Protein AF-A0A935WMZ1-F1 (afdb_monomer_lite)

Sequence (183 aa):
MLAVMFGGLRQGGDPFVIGELIAGGSGAGLNSDGVDVIETDVSNCMNLPAEAMEMEAPIRVHRIALRPDSGGAGKQRGGLGIVKEYEVLEGEVRFTHRGERHMCAAAGSNGGEPGAMAISEIFRTNGHKEEIPSKMMAVLQKGDRVVVTTAGGGGNGQPERRDQALAEADLKNEKISRPFART

Structure (mmCIF, N/CA/C/O backbone):
data_AF-A0A935WMZ1-F1
#
_entry.id   AF-A0A935WMZ1-F1
#
loop_
_atom_site.group_PDB
_atom_site.id
_atom_site.type_symbol
_atom_site.label_atom_id
_atom_site.label_alt_id
_atom_site.label_comp_id
_atom_site.label_asym_id
_atom_site.label_entity_id
_atom_site.label_seq_id
_atom_site.pdbx_PDB_ins_code
_atom_site.Cartn_x
_atom_site.Cartn_y
_atom_site.Cartn_z
_atom_site.occupancy
_atom_site.B_iso_or_equiv
_atom_site.auth_seq_id
_atom_site.auth_comp_id
_atom_site.auth_asym_id
_atom_site.auth_atom_id
_atom_site.pdbx_PDB_model_num
ATOM 1 N N . MET A 1 1 ? 8.081 4.146 4.426 1.00 72.81 1 MET A N 1
ATOM 2 C CA . MET A 1 1 ? 7.725 3.371 5.623 1.00 72.81 1 MET A CA 1
ATOM 3 C C . MET A 1 1 ? 6.326 3.777 6.012 1.00 72.81 1 MET A C 1
ATOM 5 O O . MET A 1 1 ? 6.012 4.962 5.890 1.00 72.81 1 MET A O 1
ATOM 9 N N . LEU A 1 2 ? 5.499 2.845 6.464 1.00 88.50 2 LEU A N 1
ATOM 10 C CA . LEU A 1 2 ? 4.222 3.179 7.069 1.00 88.50 2 LEU A CA 1
ATOM 11 C C . LEU A 1 2 ? 4.025 2.381 8.352 1.00 88.50 2 LEU A C 1
ATOM 13 O O . LEU A 1 2 ? 4.133 1.164 8.342 1.00 88.50 2 LEU A O 1
ATOM 17 N N . ALA A 1 3 ? 3.736 3.077 9.443 1.00 93.88 3 ALA A N 1
ATOM 18 C CA . ALA A 1 3 ? 3.336 2.482 10.703 1.00 93.88 3 ALA A CA 1
ATOM 19 C C . ALA A 1 3 ? 1.904 2.900 11.031 1.00 93.88 3 ALA A C 1
ATOM 21 O O . ALA A 1 3 ? 1.560 4.086 10.951 1.00 93.88 3 ALA A O 1
ATOM 22 N N . VAL A 1 4 ? 1.094 1.931 11.436 1.00 96.06 4 VAL A N 1
ATOM 23 C CA . VAL A 1 4 ? -0.232 2.172 12.002 1.00 96.06 4 VAL A CA 1
ATOM 24 C C . VAL A 1 4 ? -0.302 1.596 13.403 1.00 96.06 4 VAL A C 1
ATOM 26 O O . VAL A 1 4 ? 0.295 0.558 13.680 1.00 96.06 4 VAL A O 1
ATOM 29 N N . MET A 1 5 ? -1.012 2.274 14.296 1.00 97.50 5 MET A N 1
ATOM 30 C CA . MET A 1 5 ? -1.275 1.783 15.645 1.00 97.50 5 MET A CA 1
ATOM 31 C C . MET A 1 5 ? -2.742 1.981 15.991 1.00 97.50 5 MET A C 1
ATOM 33 O O . MET A 1 5 ? -3.309 3.041 15.717 1.00 97.50 5 MET A O 1
ATOM 37 N N . PHE A 1 6 ? -3.318 0.975 16.630 1.00 98.00 6 PHE A N 1
ATOM 38 C CA . PHE A 1 6 ? -4.663 0.973 17.180 1.00 98.00 6 PHE A CA 1
ATOM 39 C C . PHE A 1 6 ? -4.552 0.770 18.686 1.00 98.00 6 PHE A C 1
ATOM 41 O O . PHE A 1 6 ? -3.830 -0.118 19.138 1.00 98.00 6 PHE A O 1
ATOM 48 N N . GLY A 1 7 ? -5.261 1.574 19.467 1.00 97.88 7 GLY A N 1
ATOM 49 C CA . GLY A 1 7 ? -5.302 1.409 20.913 1.00 97.88 7 GLY A CA 1
ATOM 50 C C . GLY A 1 7 ? -6.622 1.866 21.503 1.00 97.88 7 GLY A C 1
ATOM 51 O O . GLY A 1 7 ? -7.251 2.798 21.003 1.00 97.88 7 GLY A O 1
ATOM 52 N N . GLY A 1 8 ? -7.045 1.216 22.576 1.00 97.25 8 GLY A N 1
ATOM 53 C CA . GLY A 1 8 ? -8.324 1.504 23.208 1.00 97.25 8 GLY A CA 1
ATOM 54 C C . GLY A 1 8 ? -8.650 0.519 24.316 1.00 97.25 8 GLY A C 1
ATOM 55 O O . GLY A 1 8 ? -7.769 -0.168 24.834 1.00 97.25 8 GLY A O 1
ATOM 56 N N . LEU A 1 9 ? -9.931 0.470 24.667 1.00 96.44 9 LEU A N 1
ATOM 57 C CA . LEU A 1 9 ? -10.488 -0.495 25.607 1.00 96.44 9 LEU A CA 1
ATOM 58 C C . LEU A 1 9 ? -11.466 -1.401 24.859 1.00 96.44 9 LEU A C 1
ATOM 60 O O . LEU A 1 9 ? -12.257 -0.924 24.043 1.00 96.44 9 LEU A O 1
ATOM 64 N N . ARG A 1 10 ? -11.431 -2.697 25.162 1.00 93.31 10 ARG A N 1
ATOM 65 C CA . ARG A 1 10 ? -12.471 -3.651 24.758 1.00 93.31 10 ARG A CA 1
ATOM 66 C C . ARG A 1 10 ? -13.770 -3.360 25.514 1.00 93.31 10 ARG A C 1
ATOM 68 O O . ARG A 1 10 ? -13.748 -2.680 26.541 1.00 93.31 10 ARG A O 1
ATOM 75 N N . GLN A 1 11 ? -14.900 -3.922 25.078 1.00 86.94 11 GLN A N 1
ATOM 76 C CA . GLN A 1 11 ? -16.190 -3.733 25.779 1.00 86.94 11 GLN A CA 1
ATOM 77 C C . GLN A 1 11 ? -16.157 -4.139 27.267 1.00 86.94 11 GLN A C 1
ATOM 79 O O . GLN A 1 11 ? -16.885 -3.564 28.071 1.00 86.94 11 GLN A O 1
ATOM 84 N N . GLY A 1 12 ? -15.296 -5.091 27.646 1.00 87.31 12 GLY A N 1
ATOM 85 C CA . GLY A 1 12 ? -15.082 -5.511 29.038 1.00 87.31 12 GLY A CA 1
ATOM 86 C C . GLY A 1 12 ? -14.187 -4.583 29.874 1.00 87.31 12 GLY A C 1
ATOM 87 O O . GLY A 1 12 ? -14.029 -4.820 31.066 1.00 87.31 12 GLY A O 1
ATOM 88 N N . GLY A 1 13 ? -13.608 -3.538 29.274 1.00 91.38 13 GLY A N 1
ATOM 89 C CA . GLY A 1 13 ? -12.681 -2.608 29.928 1.00 91.38 13 GLY A CA 1
ATOM 90 C C . GLY A 1 13 ? -11.200 -2.985 29.811 1.00 91.38 13 GLY A C 1
ATOM 91 O O . GLY A 1 13 ? -10.352 -2.188 30.209 1.00 91.38 13 GLY A O 1
ATOM 92 N N . ASP A 1 14 ? -10.872 -4.146 29.237 1.00 94.75 14 ASP A N 1
ATOM 93 C CA . ASP A 1 14 ? -9.484 -4.566 29.033 1.00 94.75 14 ASP A CA 1
ATOM 94 C C . ASP A 1 14 ? -8.784 -3.679 27.990 1.00 94.75 14 ASP A C 1
ATOM 96 O O . ASP A 1 14 ? -9.320 -3.483 26.891 1.00 94.75 14 ASP A O 1
ATOM 100 N N . PRO A 1 15 ? -7.590 -3.139 28.289 1.00 96.75 15 PRO A N 1
ATOM 101 C CA . PRO A 1 15 ? -6.852 -2.328 27.338 1.00 96.75 15 PRO A CA 1
ATOM 102 C C . PRO A 1 15 ? -6.239 -3.187 26.233 1.00 96.75 15 PRO A C 1
ATOM 104 O O . PRO A 1 15 ? -5.798 -4.311 26.466 1.00 96.75 15 PRO A O 1
ATOM 107 N N . PHE A 1 16 ? -6.135 -2.621 25.035 1.00 96.75 16 PHE A N 1
ATOM 108 C CA . PHE A 1 16 ? -5.360 -3.203 23.945 1.00 96.75 16 PHE A CA 1
ATOM 109 C C . PHE A 1 16 ? -4.532 -2.126 23.243 1.00 96.75 16 PHE A C 1
ATOM 111 O O . PHE A 1 16 ? -4.934 -0.961 23.158 1.00 96.75 16 PHE A O 1
ATOM 118 N N . VAL A 1 17 ? -3.382 -2.536 22.713 1.00 96.81 17 VAL A N 1
ATOM 119 C CA . VAL A 1 17 ? -2.574 -1.755 21.776 1.00 96.81 17 VAL A CA 1
ATOM 120 C C . VAL A 1 17 ? -1.982 -2.724 20.768 1.00 96.81 17 VAL A C 1
ATOM 122 O O . VAL A 1 17 ? -1.337 -3.695 21.153 1.00 96.81 17 VAL A O 1
ATOM 125 N N . ILE A 1 18 ? -2.167 -2.442 19.484 1.00 96.06 18 ILE A N 1
ATOM 126 C CA . ILE A 1 18 ? -1.537 -3.200 18.410 1.00 96.06 18 ILE A CA 1
ATOM 127 C C . ILE A 1 18 ? -0.986 -2.256 17.353 1.00 96.06 18 ILE A C 1
ATOM 129 O O . ILE A 1 18 ? -1.622 -1.270 16.979 1.00 96.06 18 ILE A O 1
ATOM 133 N N . GLY A 1 19 ? 0.225 -2.551 16.893 1.00 93.75 19 GLY A N 1
ATOM 134 C CA . GLY A 1 19 ? 0.910 -1.787 15.865 1.00 93.75 19 GLY A CA 1
ATOM 135 C C . GLY A 1 19 ? 1.346 -2.687 14.724 1.00 93.75 19 GLY A C 1
ATOM 136 O O . GLY A 1 19 ? 1.714 -3.839 14.938 1.00 93.75 19 GLY A O 1
ATOM 137 N N . GLU A 1 20 ? 1.327 -2.142 13.517 1.00 93.12 20 GLU A N 1
ATOM 138 C CA . GLU A 1 20 ? 1.843 -2.810 12.332 1.00 93.12 20 GLU A CA 1
ATOM 139 C C . GLU A 1 20 ? 2.781 -1.880 11.566 1.00 93.12 20 GLU A C 1
ATOM 141 O O . GLU A 1 20 ? 2.500 -0.692 11.384 1.00 93.12 20 GLU A O 1
ATOM 146 N N . LEU A 1 21 ? 3.883 -2.458 11.087 1.00 93.19 21 LEU A N 1
ATOM 147 C CA . LEU A 1 21 ? 4.730 -1.870 10.062 1.00 93.19 21 LEU A CA 1
ATOM 148 C C . LEU A 1 21 ? 4.310 -2.434 8.706 1.00 93.19 21 LEU A C 1
ATOM 150 O O . LEU A 1 21 ? 4.364 -3.641 8.481 1.00 93.19 21 LEU A O 1
ATOM 154 N N . ILE A 1 22 ? 3.869 -1.556 7.813 1.00 93.69 22 ILE A N 1
ATOM 155 C CA . ILE A 1 22 ? 3.325 -1.917 6.510 1.00 93.69 22 ILE A CA 1
ATOM 156 C C . ILE A 1 22 ? 4.377 -1.620 5.441 1.00 93.69 22 ILE A C 1
ATOM 158 O O . ILE A 1 22 ? 4.805 -0.475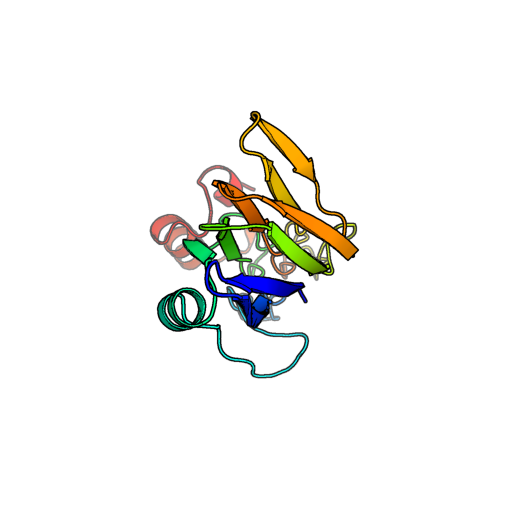 5.254 1.00 93.69 22 ILE A O 1
ATOM 162 N N . ALA A 1 23 ? 4.781 -2.679 4.742 1.00 93.00 23 ALA A N 1
ATOM 163 C CA . ALA A 1 23 ? 5.776 -2.644 3.681 1.00 93.00 23 ALA A CA 1
ATOM 164 C C . ALA A 1 23 ? 5.281 -1.923 2.411 1.00 93.00 23 ALA A C 1
ATOM 166 O O . ALA A 1 23 ? 4.080 -1.752 2.169 1.00 93.00 23 ALA A O 1
ATOM 167 N N . GLY A 1 24 ? 6.232 -1.502 1.581 1.00 93.25 24 GLY A N 1
ATOM 168 C CA . GLY A 1 24 ? 5.992 -0.904 0.268 1.00 93.25 24 GLY A CA 1
ATOM 169 C C . GLY A 1 24 ? 6.784 -1.621 -0.818 1.00 93.25 24 GLY A C 1
ATOM 170 O O . GLY A 1 24 ? 7.368 -2.674 -0.581 1.00 93.25 24 GLY A O 1
ATOM 171 N N . GLY A 1 25 ? 6.809 -1.051 -2.015 1.00 95.25 25 GLY A N 1
ATOM 172 C CA . GLY A 1 25 ? 7.649 -1.567 -3.092 1.00 95.25 25 GLY A CA 1
ATOM 173 C C . GLY A 1 25 ? 9.083 -1.049 -3.016 1.00 95.25 25 GLY A C 1
ATOM 174 O O . GLY A 1 25 ? 9.292 0.153 -2.828 1.00 95.25 25 GLY A O 1
ATOM 175 N N . SER A 1 26 ? 10.079 -1.915 -3.221 1.00 95.81 26 SER A N 1
ATOM 176 C CA . SER A 1 26 ? 11.469 -1.456 -3.352 1.00 95.81 26 SER A CA 1
ATOM 177 C C . SER A 1 26 ? 11.727 -0.825 -4.721 1.00 95.81 26 SER A C 1
ATOM 179 O O . SER A 1 26 ? 11.076 -1.160 -5.710 1.00 95.81 26 SER A O 1
ATOM 181 N N . GLY A 1 27 ? 12.731 0.047 -4.821 1.00 96.69 27 GLY A N 1
ATOM 182 C CA . GLY A 1 27 ? 13.228 0.501 -6.124 1.00 96.69 27 GLY A CA 1
ATOM 183 C C . GLY A 1 27 ? 13.774 -0.658 -6.965 1.00 96.69 27 GLY A C 1
ATOM 184 O O . GLY A 1 27 ? 14.250 -1.657 -6.416 1.00 96.69 27 GLY A O 1
ATOM 185 N N . ALA A 1 28 ? 13.698 -0.519 -8.287 1.00 97.75 28 ALA A N 1
ATOM 186 C CA . ALA A 1 28 ? 14.302 -1.463 -9.217 1.00 97.75 28 ALA A CA 1
ATOM 187 C C . ALA A 1 28 ? 15.838 -1.386 -9.195 1.00 97.75 28 ALA A C 1
ATOM 189 O O . ALA A 1 28 ? 16.425 -0.310 -9.051 1.00 97.75 28 ALA A O 1
ATOM 190 N N . GLY A 1 29 ? 16.490 -2.536 -9.362 1.00 96.00 29 GLY A N 1
ATOM 191 C CA . GLY A 1 29 ? 17.935 -2.633 -9.538 1.00 96.00 29 GLY A CA 1
ATOM 192 C C . GLY A 1 29 ? 18.355 -2.421 -10.994 1.00 96.00 29 GLY A C 1
ATOM 193 O O . GLY A 1 29 ? 17.532 -2.290 -11.895 1.00 96.00 29 GLY A O 1
ATOM 194 N N . LEU A 1 30 ? 19.665 -2.455 -11.251 1.00 95.25 30 LEU A N 1
ATOM 195 C CA . LEU A 1 30 ? 20.197 -2.367 -12.618 1.00 95.25 30 LEU A CA 1
ATOM 196 C C . LEU A 1 30 ? 19.766 -3.562 -13.494 1.00 95.25 30 LEU A C 1
ATOM 198 O O . LEU A 1 30 ? 19.554 -3.419 -14.697 1.00 95.25 30 LEU A O 1
ATOM 202 N N . ASN A 1 31 ? 19.649 -4.742 -12.877 1.00 95.12 31 ASN A N 1
ATOM 203 C CA . ASN A 1 31 ? 19.429 -6.021 -13.557 1.00 95.12 31 ASN A CA 1
ATOM 204 C C . ASN A 1 31 ? 18.237 -6.814 -12.999 1.00 95.12 31 ASN A C 1
ATOM 206 O O . ASN A 1 31 ? 18.082 -7.982 -13.343 1.00 95.12 31 ASN A O 1
ATOM 210 N N . SER A 1 32 ? 17.425 -6.215 -12.128 1.00 97.19 32 SER A N 1
ATOM 211 C CA . SER A 1 32 ? 16.270 -6.881 -11.527 1.00 97.19 32 SER A CA 1
ATOM 212 C C . SER A 1 32 ? 15.161 -5.889 -11.214 1.00 97.19 32 SER A C 1
ATOM 214 O O . SER A 1 32 ? 15.439 -4.760 -10.800 1.00 97.19 32 SER A O 1
ATOM 216 N N . ASP A 1 33 ? 13.918 -6.343 -11.346 1.00 98.31 33 ASP A N 1
ATOM 217 C CA . ASP A 1 33 ? 12.753 -5.650 -10.806 1.00 98.31 33 ASP A CA 1
ATOM 218 C C . ASP A 1 33 ? 12.929 -5.402 -9.296 1.00 98.31 33 ASP A C 1
ATOM 220 O O . ASP A 1 33 ? 13.679 -6.097 -8.597 1.00 98.31 33 ASP A O 1
ATOM 224 N N . GLY A 1 34 ? 12.240 -4.383 -8.795 1.00 97.62 34 GLY A N 1
ATOM 225 C CA . GLY A 1 34 ? 12.091 -4.166 -7.366 1.00 97.62 34 GLY A CA 1
ATOM 226 C C . GLY A 1 34 ? 11.230 -5.263 -6.746 1.00 97.62 34 GLY A C 1
ATOM 227 O O . GLY A 1 34 ? 10.351 -5.837 -7.389 1.00 97.62 34 GLY A O 1
ATOM 228 N N . VAL A 1 35 ? 11.477 -5.552 -5.475 1.00 96.62 35 VAL A N 1
ATOM 229 C CA . VAL A 1 35 ? 10.703 -6.534 -4.725 1.00 96.62 35 VAL A CA 1
ATOM 230 C C . VAL A 1 35 ? 9.368 -5.907 -4.334 1.00 96.62 35 VAL A C 1
ATOM 232 O O . VAL A 1 35 ? 9.313 -4.812 -3.765 1.00 96.62 35 VAL A O 1
ATOM 235 N N . ASP A 1 36 ? 8.286 -6.602 -4.675 1.00 96.75 36 ASP A N 1
ATOM 236 C CA . ASP A 1 36 ? 6.931 -6.225 -4.291 1.00 96.75 36 ASP A CA 1
ATOM 237 C C . ASP A 1 36 ? 6.758 -6.435 -2.777 1.00 96.75 36 ASP A C 1
ATOM 239 O O . ASP A 1 36 ? 7.105 -7.498 -2.268 1.00 96.75 36 ASP A O 1
ATOM 243 N N . VAL A 1 37 ? 6.204 -5.445 -2.072 1.00 94.75 37 VAL A N 1
ATOM 244 C CA . VAL A 1 37 ? 5.859 -5.521 -0.637 1.00 94.75 37 VAL A CA 1
ATOM 245 C C . VAL A 1 37 ? 7.010 -6.050 0.228 1.00 94.75 37 VAL A C 1
ATOM 247 O O . VAL A 1 37 ? 6.914 -7.090 0.878 1.00 94.75 37 VAL A O 1
ATOM 250 N N . ILE A 1 38 ? 8.112 -5.304 0.258 1.00 92.38 38 ILE A N 1
ATOM 251 C CA . ILE A 1 38 ? 9.258 -5.581 1.123 1.00 92.38 38 ILE A CA 1
ATOM 252 C C . ILE A 1 38 ? 9.502 -4.421 2.083 1.00 92.38 38 ILE A C 1
ATOM 254 O O . ILE A 1 38 ? 9.313 -3.244 1.766 1.00 92.38 38 ILE A O 1
ATOM 258 N N . GLU A 1 39 ? 9.912 -4.765 3.294 1.00 86.50 39 GLU A N 1
ATOM 259 C CA . GLU A 1 39 ? 10.393 -3.789 4.254 1.00 86.50 39 GLU A CA 1
ATOM 260 C C . GLU A 1 39 ? 11.789 -3.309 3.800 1.00 86.50 39 GLU A C 1
ATOM 262 O O . GLU A 1 39 ? 12.731 -4.102 3.734 1.00 86.50 39 GLU A O 1
ATOM 267 N N . THR A 1 40 ? 11.910 -2.025 3.446 1.00 76.75 40 THR A N 1
ATOM 268 C CA . THR A 1 40 ? 13.188 -1.393 3.071 1.00 76.75 40 THR A CA 1
ATOM 269 C C . THR A 1 40 ? 13.697 -0.358 4.073 1.00 76.75 40 THR A C 1
ATOM 271 O O . THR A 1 40 ? 14.828 0.103 3.924 1.00 76.75 40 THR A O 1
ATOM 274 N N . ASP A 1 41 ? 12.880 0.054 5.046 1.00 68.75 41 ASP A N 1
ATOM 275 C CA . ASP A 1 41 ? 13.104 1.267 5.840 1.00 68.75 41 ASP A CA 1
ATOM 276 C C . ASP A 1 41 ? 13.428 0.978 7.322 1.00 68.75 41 ASP A C 1
ATOM 278 O O . ASP A 1 41 ? 14.165 1.735 7.952 1.00 68.75 41 ASP A O 1
ATOM 282 N N . VAL A 1 42 ? 12.922 -0.122 7.875 1.00 66.25 42 VAL A N 1
ATOM 283 C CA . VAL A 1 42 ? 13.180 -0.696 9.206 1.00 66.25 42 VAL A CA 1
ATOM 284 C C . VAL A 1 42 ? 13.469 -2.181 9.026 1.00 66.25 42 VAL A C 1
ATOM 286 O O . VAL A 1 42 ? 12.594 -3.041 9.138 1.00 66.25 42 VAL A O 1
ATOM 289 N N . SER A 1 43 ? 14.726 -2.449 8.676 1.00 68.62 43 SER A N 1
ATOM 290 C CA . SER A 1 43 ? 15.148 -3.708 8.075 1.00 68.62 43 SER A CA 1
ATOM 291 C C . SER A 1 43 ? 14.630 -4.956 8.804 1.00 68.62 43 SER A C 1
ATOM 293 O O . SER A 1 43 ? 14.844 -5.144 10.002 1.00 68.62 43 SER A O 1
ATOM 295 N N . ASN A 1 44 ? 14.040 -5.861 8.011 1.00 70.56 44 ASN A N 1
ATOM 296 C CA . ASN A 1 44 ? 13.739 -7.255 8.360 1.00 70.56 44 ASN A CA 1
ATOM 297 C C . ASN A 1 44 ? 12.554 -7.487 9.326 1.00 70.56 44 ASN A C 1
ATOM 299 O O . ASN A 1 44 ? 12.562 -8.447 10.100 1.00 70.56 44 ASN A O 1
ATOM 303 N N . CYS A 1 45 ? 11.513 -6.651 9.276 1.00 81.94 45 CYS A N 1
ATOM 304 C CA . CYS A 1 45 ? 10.244 -6.954 9.947 1.00 81.94 45 CYS A CA 1
ATOM 305 C C . CYS A 1 45 ? 9.354 -7.871 9.092 1.00 81.94 45 CYS A C 1
ATOM 307 O O . CYS A 1 45 ? 9.105 -7.598 7.919 1.00 81.94 45 CYS A O 1
ATOM 309 N N . MET A 1 46 ? 8.844 -8.945 9.701 1.00 85.12 46 MET A N 1
ATOM 310 C CA . MET A 1 46 ? 7.790 -9.767 9.099 1.00 85.12 46 MET A CA 1
ATOM 311 C C . MET A 1 46 ? 6.455 -9.017 9.115 1.00 85.12 46 MET A C 1
ATOM 313 O O . MET A 1 46 ? 6.230 -8.146 9.958 1.00 85.12 46 MET A O 1
ATOM 317 N N . ASN A 1 47 ? 5.552 -9.382 8.206 1.00 89.06 47 ASN A N 1
ATOM 318 C CA . ASN A 1 47 ? 4.182 -8.889 8.252 1.00 89.06 47 ASN A CA 1
ATOM 319 C C . ASN A 1 47 ? 3.489 -9.349 9.544 1.00 89.06 47 ASN A C 1
ATOM 321 O O . ASN A 1 47 ? 3.743 -10.449 10.034 1.00 89.06 47 ASN A O 1
ATOM 325 N N . LEU A 1 48 ? 2.569 -8.533 10.062 1.00 92.44 48 LEU A N 1
ATOM 326 C CA . LEU A 1 48 ? 1.660 -8.962 11.121 1.00 92.44 48 LEU A CA 1
ATOM 327 C C . LEU A 1 48 ? 0.572 -9.856 10.494 1.00 92.44 48 LEU A C 1
ATOM 329 O O . LEU A 1 48 ? -0.156 -9.373 9.616 1.00 92.44 48 LEU A O 1
ATOM 333 N N . PRO A 1 49 ? 0.450 -11.141 10.889 1.00 95.12 49 PRO A N 1
ATOM 334 C CA . PRO A 1 49 ? -0.619 -12.003 10.392 1.00 95.12 49 PRO A CA 1
ATOM 335 C C . PRO A 1 49 ? -1.991 -11.415 10.722 1.00 95.12 49 PRO A C 1
ATOM 337 O O . PRO A 1 49 ? -2.179 -10.849 11.803 1.00 95.12 49 PRO A O 1
ATOM 340 N N . ALA A 1 50 ? -2.950 -11.561 9.806 1.00 96.56 50 ALA A N 1
ATOM 341 C CA . ALA A 1 50 ? -4.307 -11.064 10.025 1.00 96.56 50 ALA A CA 1
ATOM 342 C C . ALA A 1 50 ? -4.909 -11.706 11.279 1.00 96.56 50 ALA A C 1
ATOM 344 O O . ALA A 1 50 ? -5.407 -11.006 12.150 1.00 96.56 50 ALA A O 1
ATOM 345 N N . GLU A 1 51 ? -4.744 -13.018 11.436 1.00 96.75 51 GLU A N 1
ATOM 346 C CA . GLU A 1 51 ? -5.248 -13.783 12.573 1.00 96.75 51 GLU A CA 1
ATOM 347 C C . GLU A 1 51 ? -4.690 -13.258 13.899 1.00 96.75 51 GLU A C 1
ATOM 349 O O . GLU A 1 51 ? -5.433 -13.107 14.864 1.00 96.75 51 GLU A O 1
ATOM 354 N N . ALA A 1 52 ? -3.395 -12.926 13.940 1.00 96.12 52 ALA A N 1
ATOM 355 C CA . ALA A 1 52 ? -2.773 -12.353 15.130 1.00 96.12 52 ALA A CA 1
ATOM 356 C C . ALA A 1 52 ? -3.380 -10.985 15.472 1.00 96.12 52 ALA A C 1
ATOM 358 O O . ALA A 1 52 ? -3.695 -10.724 16.630 1.00 96.12 52 ALA A O 1
ATOM 359 N N . MET A 1 53 ? -3.602 -10.130 14.469 1.00 95.69 53 MET A N 1
ATOM 360 C CA . MET A 1 53 ? -4.232 -8.830 14.687 1.00 95.69 53 MET A CA 1
ATOM 361 C C . MET A 1 53 ? -5.673 -8.952 15.195 1.00 95.69 53 MET A C 1
ATOM 363 O O . MET A 1 53 ? -6.053 -8.239 16.123 1.00 95.69 53 MET A O 1
ATOM 367 N N . GLU A 1 54 ? -6.453 -9.860 14.613 1.00 96.56 54 GLU A N 1
ATOM 368 C CA . GLU A 1 54 ? -7.864 -10.061 14.960 1.00 96.56 54 GLU A CA 1
ATOM 369 C C . GLU A 1 54 ? -8.062 -10.721 16.332 1.00 96.56 54 GLU A C 1
ATOM 371 O O . GLU A 1 54 ? -9.098 -10.526 16.968 1.00 96.56 54 GLU A O 1
ATOM 376 N N . MET A 1 55 ? -7.079 -11.486 16.817 1.00 95.12 55 MET A N 1
ATOM 377 C CA . MET A 1 55 ? -7.089 -12.010 18.187 1.00 95.12 55 MET A CA 1
ATOM 378 C C . MET A 1 55 ? -6.790 -10.906 19.212 1.00 95.12 55 MET A C 1
ATOM 380 O O . MET A 1 55 ? -7.479 -10.770 20.230 1.00 95.12 55 MET A O 1
ATOM 384 N N . GLU A 1 56 ? -5.781 -10.082 18.936 1.00 94.31 56 GLU A N 1
ATOM 385 C CA . GLU A 1 56 ? -5.222 -9.129 19.901 1.00 94.31 56 GLU A CA 1
ATOM 386 C C . GLU A 1 56 ? -5.973 -7.791 19.974 1.00 94.31 56 GLU A C 1
ATOM 388 O O . GLU A 1 56 ? -5.905 -7.102 20.997 1.00 94.31 56 GLU A O 1
ATOM 393 N N . ALA A 1 57 ? -6.755 -7.433 18.953 1.00 96.00 57 ALA A N 1
ATOM 394 C CA . ALA A 1 57 ? -7.534 -6.197 18.926 1.00 96.00 57 ALA A CA 1
ATOM 395 C C . ALA A 1 57 ? -8.924 -6.399 18.298 1.00 96.00 57 ALA A C 1
ATOM 397 O O . ALA A 1 57 ? -9.102 -7.297 17.479 1.00 96.00 57 ALA A O 1
ATOM 398 N N . PRO A 1 58 ? -9.918 -5.548 18.619 1.00 96.88 58 PRO A N 1
ATOM 399 C CA . PRO A 1 58 ? -11.233 -5.572 17.979 1.00 96.88 58 PRO A CA 1
ATOM 400 C C . PRO A 1 58 ? -11.192 -4.951 16.573 1.00 96.88 58 PRO A C 1
ATOM 402 O O . PRO A 1 58 ? -11.921 -4.010 16.258 1.00 96.88 58 PRO A O 1
ATOM 405 N N . ILE A 1 59 ? -10.303 -5.467 15.733 1.00 97.75 59 ILE A N 1
ATOM 406 C CA . ILE A 1 59 ? -10.076 -5.046 14.355 1.00 97.75 59 ILE A CA 1
ATOM 407 C C . ILE A 1 59 ? -10.305 -6.260 13.459 1.00 97.75 59 ILE A C 1
ATOM 409 O O . ILE A 1 59 ? -9.880 -7.354 13.807 1.00 97.75 59 ILE A O 1
ATOM 413 N N . ARG A 1 60 ? -10.958 -6.077 12.312 1.00 98.31 60 ARG A N 1
ATOM 414 C CA . ARG A 1 60 ? -11.087 -7.082 11.242 1.00 98.31 60 ARG A CA 1
ATOM 415 C C . ARG A 1 60 ? -10.242 -6.662 10.054 1.00 98.31 60 ARG A C 1
ATOM 417 O O . ARG A 1 60 ? -10.320 -5.505 9.641 1.00 98.31 60 ARG A O 1
ATOM 424 N N . VAL A 1 61 ? -9.479 -7.583 9.472 1.00 98.31 61 VAL A N 1
ATOM 425 C CA . VAL A 1 61 ? -8.733 -7.322 8.237 1.00 98.31 61 VAL A CA 1
ATOM 426 C C . VAL A 1 61 ? -9.553 -7.810 7.043 1.00 98.31 61 VAL A C 1
ATOM 428 O O . VAL A 1 61 ? -9.766 -9.005 6.868 1.00 98.31 61 VAL A O 1
ATOM 431 N N . HIS A 1 62 ? -10.019 -6.890 6.197 1.00 98.00 62 HIS A N 1
ATOM 432 C CA . HIS A 1 62 ? -10.828 -7.233 5.012 1.00 98.00 62 HIS A CA 1
ATOM 433 C C . HIS A 1 62 ? -9.993 -7.536 3.780 1.00 98.00 62 HIS A C 1
ATOM 435 O O . HIS A 1 62 ? -10.391 -8.322 2.921 1.00 98.00 62 HIS A O 1
ATOM 441 N N . ARG A 1 63 ? -8.846 -6.868 3.659 1.00 97.31 63 ARG A N 1
ATOM 442 C CA . ARG A 1 63 ? -8.012 -6.944 2.465 1.00 97.31 63 ARG A CA 1
ATOM 443 C C . ARG A 1 63 ? -6.544 -6.901 2.834 1.00 97.31 63 ARG A C 1
ATOM 445 O O . ARG A 1 63 ? -6.122 -6.047 3.610 1.00 97.31 63 ARG A O 1
ATOM 452 N N . ILE A 1 64 ? -5.785 -7.788 2.202 1.00 96.62 64 ILE A N 1
ATOM 453 C CA . ILE A 1 64 ? -4.333 -7.726 2.062 1.00 96.62 64 ILE A CA 1
ATOM 454 C C . ILE A 1 64 ? -4.053 -8.093 0.608 1.00 96.62 64 ILE A C 1
ATOM 456 O O . ILE A 1 64 ? -4.230 -9.242 0.216 1.00 96.62 64 ILE A O 1
ATOM 460 N N . ALA A 1 65 ? -3.698 -7.112 -0.211 1.00 96.88 65 ALA A N 1
ATOM 461 C CA . ALA A 1 65 ? -3.514 -7.323 -1.642 1.00 96.88 65 ALA A CA 1
ATOM 462 C C . ALA A 1 65 ? -2.319 -6.529 -2.156 1.00 96.88 65 ALA A C 1
ATOM 464 O O . ALA A 1 65 ? -2.041 -5.441 -1.653 1.00 96.88 65 ALA A O 1
ATOM 465 N N . LEU A 1 66 ? -1.646 -7.034 -3.192 1.00 97.38 66 LEU A N 1
ATOM 466 C CA . LEU A 1 66 ? -0.746 -6.192 -3.977 1.00 97.38 66 LEU A CA 1
ATOM 467 C C . LEU A 1 66 ? -1.525 -4.983 -4.497 1.00 97.38 66 LEU A C 1
ATOM 469 O O . LEU A 1 66 ? -2.726 -5.074 -4.748 1.00 97.38 66 LEU A O 1
ATOM 473 N N . ARG A 1 67 ? -0.840 -3.852 -4.649 1.00 97.31 67 ARG A N 1
ATOM 474 C CA . ARG A 1 67 ? -1.375 -2.658 -5.298 1.00 97.31 67 ARG A CA 1
ATOM 475 C C . ARG A 1 67 ? -0.937 -2.672 -6.765 1.00 97.31 67 ARG A C 1
ATOM 477 O O . ARG A 1 67 ? 0.212 -2.294 -7.025 1.00 97.31 67 ARG A O 1
ATOM 484 N N . PRO A 1 68 ? -1.790 -3.088 -7.718 1.00 97.88 68 PRO A N 1
ATOM 485 C CA . PRO A 1 68 ? -1.409 -3.109 -9.124 1.00 97.88 68 PRO A CA 1
ATOM 486 C C . PRO A 1 68 ? -1.022 -1.711 -9.608 1.00 97.88 68 PRO A C 1
ATOM 488 O O . PRO A 1 68 ? -1.470 -0.712 -9.036 1.00 97.88 68 PRO A O 1
ATOM 491 N N . ASP A 1 69 ? -0.170 -1.646 -10.630 1.00 97.56 69 ASP A N 1
ATOM 492 C CA . ASP A 1 69 ? 0.270 -0.399 -11.287 1.00 97.56 69 ASP A CA 1
ATOM 493 C C . ASP A 1 69 ? 1.025 0.589 -10.379 1.00 97.56 69 ASP A C 1
ATOM 495 O O . ASP A 1 69 ? 1.268 1.737 -10.746 1.00 97.56 69 ASP A O 1
ATOM 499 N N . SER A 1 70 ? 1.398 0.176 -9.165 1.00 98.00 70 SER A N 1
ATOM 500 C CA . SER A 1 70 ? 2.035 1.081 -8.206 1.00 98.00 70 SER A CA 1
ATOM 501 C C . SER A 1 70 ? 3.547 1.178 -8.334 1.00 98.00 70 SER A C 1
ATOM 503 O O . SER A 1 70 ? 4.126 2.185 -7.927 1.00 98.00 70 SER A O 1
ATOM 505 N N . GLY A 1 71 ? 4.190 0.149 -8.874 1.00 97.88 71 GLY A N 1
ATOM 506 C CA . GLY A 1 71 ? 5.613 0.163 -9.174 1.00 97.88 71 GLY A CA 1
ATOM 507 C C . GLY A 1 71 ? 5.886 0.978 -10.431 1.00 97.88 71 GLY A C 1
ATOM 508 O O . GLY A 1 71 ? 5.208 0.788 -11.434 1.00 97.88 71 GLY A O 1
ATOM 509 N N . GLY A 1 72 ? 6.879 1.861 -10.392 1.00 98.06 72 GLY A N 1
ATOM 510 C CA . GLY A 1 72 ? 7.250 2.690 -11.534 1.00 98.06 72 GLY A CA 1
ATOM 511 C C . GLY A 1 72 ? 7.683 1.840 -12.726 1.00 98.06 72 GLY A C 1
ATOM 512 O O . GLY A 1 72 ? 8.433 0.868 -12.563 1.00 98.06 72 GLY A O 1
ATOM 513 N N . ALA A 1 73 ? 7.206 2.201 -13.916 1.00 97.94 73 ALA A N 1
ATOM 514 C CA . ALA A 1 73 ? 7.560 1.524 -15.153 1.00 97.94 73 ALA A CA 1
ATOM 515 C C . ALA A 1 73 ? 9.055 1.684 -15.469 1.00 97.94 73 ALA A C 1
ATOM 517 O O . ALA A 1 73 ? 9.703 2.666 -15.106 1.00 97.94 73 ALA A O 1
ATOM 518 N N . GLY A 1 74 ? 9.624 0.703 -16.155 1.00 97.25 74 GLY A N 1
ATOM 519 C CA . GLY A 1 74 ? 11.009 0.742 -16.601 1.00 97.25 74 GLY A CA 1
ATOM 520 C C . GLY A 1 74 ? 11.430 -0.581 -17.217 1.00 97.25 74 GLY A C 1
ATOM 521 O O . GLY A 1 74 ? 10.684 -1.563 -17.159 1.00 97.25 74 GLY A O 1
ATOM 522 N N . LYS A 1 75 ? 12.653 -0.632 -17.760 1.00 97.56 75 LYS A N 1
ATOM 523 C CA . LYS A 1 75 ? 13.276 -1.902 -18.176 1.00 97.56 75 LYS A CA 1
ATOM 524 C C . LYS A 1 75 ? 13.174 -2.922 -17.040 1.00 97.56 75 LYS A C 1
ATOM 526 O O . LYS A 1 75 ? 12.817 -4.074 -17.272 1.00 97.56 75 LYS A O 1
ATOM 531 N N . GLN A 1 76 ? 13.476 -2.457 -15.830 1.00 98.38 76 GLN A N 1
ATOM 532 C CA . GLN A 1 76 ? 13.164 -3.122 -14.576 1.00 98.38 76 GLN A CA 1
ATOM 533 C C . GLN A 1 76 ? 12.086 -2.303 -13.853 1.00 98.38 76 GLN A C 1
ATOM 535 O O . GLN A 1 76 ? 12.251 -1.098 -13.638 1.00 98.38 76 GLN A O 1
ATOM 540 N N . ARG A 1 77 ? 10.978 -2.944 -13.493 1.00 98.25 77 ARG A N 1
ATOM 541 C CA . ARG A 1 77 ? 9.827 -2.337 -12.818 1.00 98.25 77 ARG A CA 1
ATOM 542 C C . ARG A 1 77 ? 10.153 -2.132 -11.342 1.00 98.25 77 ARG A C 1
ATOM 544 O O . ARG A 1 77 ? 10.741 -3.008 -10.710 1.00 98.25 77 ARG A O 1
ATOM 551 N N . GLY A 1 78 ? 9.754 -1.004 -10.764 1.00 98.25 78 GLY A N 1
ATOM 552 C CA . GLY A 1 78 ? 9.791 -0.837 -9.309 1.00 98.25 78 GLY A CA 1
ATOM 553 C C . GLY A 1 78 ? 8.839 -1.816 -8.615 1.00 98.25 78 GLY A C 1
ATOM 554 O O . GLY A 1 78 ? 7.824 -2.200 -9.186 1.00 98.25 78 GLY A O 1
ATOM 555 N N . GLY A 1 79 ? 9.129 -2.230 -7.386 1.00 98.06 79 GLY A N 1
ATOM 556 C CA . GLY A 1 79 ? 8.254 -3.125 -6.628 1.00 98.06 79 GLY A CA 1
ATOM 557 C C . GLY A 1 79 ? 6.868 -2.516 -6.403 1.00 98.06 79 GLY A C 1
ATOM 558 O O . GLY A 1 79 ? 6.725 -1.294 -6.296 1.00 98.06 79 GLY A O 1
ATOM 559 N N . LEU A 1 80 ? 5.841 -3.354 -6.320 1.00 98.31 80 LEU A N 1
ATOM 560 C CA . LEU A 1 80 ? 4.488 -2.930 -5.976 1.00 98.31 80 LEU A CA 1
ATOM 561 C C . LEU A 1 80 ? 4.3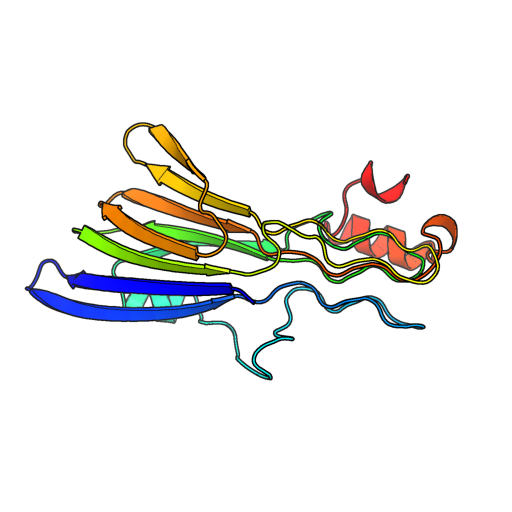60 -2.647 -4.477 1.00 98.31 80 LEU A C 1
ATOM 563 O O . LEU A 1 80 ? 4.958 -3.326 -3.641 1.00 98.31 80 LEU A O 1
ATOM 567 N N . GLY A 1 81 ? 3.528 -1.663 -4.146 1.00 96.94 81 GLY A N 1
ATOM 568 C CA . GLY A 1 81 ? 3.014 -1.472 -2.796 1.00 96.94 81 GLY A CA 1
ATOM 569 C C . GLY A 1 81 ? 1.930 -2.492 -2.436 1.00 96.94 81 GLY A C 1
ATOM 570 O O . GLY A 1 81 ? 1.598 -3.397 -3.206 1.00 96.94 81 GLY A O 1
ATOM 571 N N . ILE A 1 82 ? 1.340 -2.307 -1.260 1.00 96.94 82 ILE A N 1
ATOM 572 C CA . ILE A 1 82 ? 0.249 -3.125 -0.730 1.00 96.94 82 ILE A CA 1
ATOM 573 C C . ILE A 1 82 ? -0.987 -2.266 -0.493 1.00 96.94 82 ILE A C 1
ATOM 575 O O . ILE A 1 82 ? -0.889 -1.067 -0.218 1.00 96.94 82 ILE A O 1
ATOM 579 N N . VAL A 1 83 ? -2.151 -2.898 -0.551 1.00 97.75 83 VAL A N 1
ATOM 580 C CA . VAL A 1 83 ? -3.396 -2.355 -0.034 1.00 97.75 83 VAL A CA 1
ATOM 581 C C . VAL A 1 83 ? -3.855 -3.201 1.147 1.00 97.75 83 VAL A C 1
ATOM 583 O O . VAL A 1 83 ? -4.127 -4.394 0.981 1.00 97.75 83 VAL A O 1
ATOM 586 N N . LYS A 1 84 ? -3.950 -2.589 2.330 1.00 97.12 84 LYS A N 1
ATOM 587 C CA . LYS A 1 84 ? -4.519 -3.207 3.533 1.00 97.12 84 LYS A CA 1
ATOM 588 C C . LYS A 1 84 ? -5.757 -2.463 3.990 1.00 97.12 84 LYS A C 1
ATOM 590 O O . LYS A 1 84 ? -5.823 -1.240 3.906 1.00 97.12 84 LYS A O 1
ATOM 595 N N . GLU A 1 85 ? -6.735 -3.215 4.463 1.00 98.38 85 GLU A N 1
ATOM 596 C CA . GLU A 1 85 ? -7.987 -2.660 4.950 1.00 98.38 85 GLU A CA 1
ATOM 597 C C . GLU A 1 85 ? -8.375 -3.238 6.303 1.00 98.38 85 GLU A C 1
ATOM 599 O O . GLU A 1 85 ? -8.427 -4.458 6.465 1.00 98.38 85 GLU A O 1
ATOM 604 N N . TYR A 1 86 ? -8.692 -2.341 7.231 1.00 98.44 86 TYR A N 1
ATOM 605 C CA . TYR A 1 86 ? -9.035 -2.630 8.616 1.00 98.44 86 TYR A CA 1
ATOM 606 C C . TYR A 1 86 ? -10.434 -2.094 8.920 1.00 98.44 86 TYR A C 1
ATOM 608 O O . TYR A 1 86 ? -10.736 -0.970 8.536 1.00 98.44 86 TYR A O 1
ATOM 616 N N . GLU A 1 87 ? -11.266 -2.843 9.637 1.00 98.69 87 GLU A N 1
ATOM 617 C CA . GLU A 1 87 ? -12.544 -2.380 10.197 1.00 98.69 87 GLU A CA 1
ATOM 618 C C . GLU A 1 87 ? -12.497 -2.441 11.723 1.00 98.69 87 GLU A C 1
ATOM 620 O O . GLU A 1 87 ? -12.040 -3.434 12.288 1.00 98.69 87 GLU A O 1
ATOM 625 N N . VAL A 1 88 ? -13.010 -1.411 12.396 1.00 98.44 88 VAL A N 1
ATOM 626 C CA . VAL A 1 88 ? -13.203 -1.430 13.852 1.00 98.44 88 VAL A CA 1
ATOM 627 C C . VAL A 1 88 ? -14.475 -2.193 14.211 1.00 98.44 88 VAL A C 1
ATOM 629 O O . VAL A 1 88 ? -15.567 -1.819 13.795 1.00 98.44 88 VAL A O 1
ATOM 632 N N . LEU A 1 89 ? -14.367 -3.232 15.035 1.00 98.00 89 LEU A N 1
ATOM 633 C CA . LEU A 1 89 ? -15.499 -4.099 15.377 1.00 98.00 89 LEU A CA 1
ATOM 634 C C . LEU A 1 89 ? -16.264 -3.657 16.626 1.00 98.00 89 LEU A C 1
ATOM 636 O O . LEU A 1 89 ? -17.456 -3.959 16.762 1.00 98.00 89 LEU A O 1
ATOM 640 N N . GLU A 1 90 ? -15.611 -2.943 17.541 1.00 96.00 90 GLU A N 1
ATOM 641 C CA . GLU A 1 90 ? -16.255 -2.474 18.761 1.00 96.00 90 GLU A CA 1
ATOM 642 C C . GLU A 1 90 ? -15.646 -1.194 19.322 1.00 96.00 90 GLU A C 1
ATOM 644 O O . GLU A 1 90 ? -14.468 -0.907 19.127 1.00 96.00 90 GLU A O 1
ATOM 649 N N . GLY A 1 91 ? -16.481 -0.474 20.073 1.00 93.69 91 GLY A N 1
ATOM 650 C CA . GLY A 1 91 ? -16.065 0.666 20.873 1.00 93.69 91 GLY A CA 1
ATOM 651 C C . GLY A 1 91 ? -15.449 1.810 20.072 1.00 93.69 91 GLY A C 1
ATOM 652 O O . GLY A 1 91 ? -15.700 1.993 18.878 1.00 93.69 91 GLY A O 1
ATOM 653 N N . GLU A 1 92 ? -14.661 2.591 20.800 1.00 96.62 92 GLU A N 1
ATOM 654 C CA . GLU A 1 92 ? -13.848 3.678 20.284 1.00 96.62 92 GLU A CA 1
ATOM 655 C C . GLU A 1 92 ? -12.385 3.223 20.223 1.00 96.62 92 GLU A C 1
ATOM 657 O O . GLU A 1 92 ? -11.845 2.705 21.205 1.00 96.62 92 GLU A O 1
ATOM 662 N N . VAL A 1 93 ? -11.727 3.453 19.086 1.00 98.25 93 VAL A N 1
ATOM 663 C CA . VAL A 1 93 ? -10.323 3.089 18.874 1.00 98.25 93 VAL A CA 1
ATOM 664 C C . VAL A 1 93 ? -9.515 4.319 18.496 1.00 98.25 93 VAL A C 1
ATOM 666 O O . VAL A 1 93 ? -9.782 4.991 17.500 1.00 98.25 93 VAL A O 1
ATOM 669 N N . ARG A 1 94 ? -8.471 4.606 19.272 1.00 98.38 94 ARG A N 1
ATOM 670 C CA . ARG A 1 94 ? -7.469 5.610 18.917 1.00 98.38 94 ARG A CA 1
ATOM 671 C C . ARG A 1 94 ? -6.572 5.034 17.837 1.00 98.38 94 ARG A C 1
ATOM 673 O O . ARG A 1 94 ? -5.913 4.017 18.040 1.00 98.38 94 ARG A O 1
ATOM 680 N N . PHE A 1 95 ? -6.534 5.716 16.707 1.00 98.44 95 PHE A N 1
ATOM 681 C CA . PHE A 1 95 ? -5.737 5.351 15.554 1.00 98.44 95 PHE A CA 1
ATOM 682 C C . PHE A 1 95 ? -4.603 6.350 15.362 1.00 98.44 95 PHE A C 1
ATOM 684 O O . PHE A 1 95 ? -4.806 7.563 15.415 1.00 98.44 95 PHE A O 1
ATOM 691 N N . THR A 1 96 ? -3.400 5.844 15.128 1.00 98.25 96 THR A N 1
ATOM 692 C CA . THR A 1 96 ? -2.237 6.650 14.756 1.00 98.25 96 THR A CA 1
ATOM 693 C C . THR A 1 96 ? -1.692 6.152 13.432 1.00 98.25 96 THR A C 1
ATOM 695 O O . THR A 1 96 ? -1.426 4.964 13.278 1.00 98.25 96 THR A O 1
ATOM 698 N N . HIS A 1 97 ? -1.468 7.077 12.507 1.00 97.56 97 HIS A N 1
ATOM 699 C CA . HIS A 1 97 ? -0.886 6.826 11.199 1.00 97.56 97 HIS A CA 1
ATOM 700 C C . HIS A 1 97 ? 0.420 7.606 11.058 1.00 97.56 97 HIS A C 1
ATOM 702 O O . HIS A 1 97 ? 0.451 8.824 11.271 1.00 97.56 97 HIS A O 1
ATOM 708 N N . ARG A 1 98 ? 1.505 6.921 10.688 1.00 95.56 98 ARG A N 1
ATOM 709 C CA . ARG A 1 98 ? 2.809 7.527 10.383 1.00 95.56 98 ARG A CA 1
ATOM 710 C C . ARG A 1 98 ? 3.381 6.914 9.113 1.00 95.56 98 ARG A C 1
ATOM 712 O O . ARG A 1 98 ? 4.048 5.887 9.158 1.00 95.56 98 ARG A O 1
ATOM 719 N N . GLY A 1 99 ? 3.108 7.553 7.987 1.00 92.12 99 GLY A N 1
ATOM 720 C CA . GLY A 1 99 ? 3.552 7.146 6.662 1.00 92.12 99 GLY A CA 1
ATOM 721 C C . GLY A 1 99 ? 4.529 8.117 6.019 1.00 92.12 99 GLY A C 1
ATOM 722 O O . GLY A 1 99 ? 4.565 9.299 6.343 1.00 92.12 99 GLY A O 1
ATOM 723 N N . GLU A 1 100 ? 5.274 7.624 5.040 1.00 90.25 100 GLU A N 1
ATOM 724 C CA . GLU A 1 100 ? 6.076 8.411 4.098 1.00 90.25 100 GLU A CA 1
ATOM 725 C C . GLU A 1 100 ? 5.515 8.291 2.675 1.00 90.25 100 GLU A C 1
ATOM 727 O O . GLU A 1 100 ? 4.565 7.545 2.444 1.00 90.25 100 GLU A O 1
ATOM 732 N N . ARG A 1 101 ? 6.079 9.034 1.713 1.00 93.06 101 ARG A N 1
ATOM 733 C CA . ARG A 1 101 ? 5.699 8.983 0.281 1.00 93.06 101 ARG A CA 1
ATOM 734 C C . ARG A 1 101 ? 4.259 9.408 -0.047 1.00 93.06 101 ARG A C 1
ATOM 736 O O . ARG A 1 101 ? 3.754 9.069 -1.109 1.00 93.06 101 ARG A O 1
ATOM 743 N N . HIS A 1 102 ? 3.614 10.167 0.840 1.00 93.56 102 HIS A N 1
ATOM 744 C CA . HIS A 1 102 ? 2.279 10.742 0.600 1.00 93.56 102 HIS A CA 1
ATOM 745 C C . HIS A 1 102 ? 2.337 12.035 -0.232 1.00 93.56 102 HIS A C 1
ATOM 747 O O . HIS A 1 102 ? 1.374 12.390 -0.892 1.00 93.56 102 HIS A O 1
ATOM 753 N N . MET A 1 103 ? 3.483 12.729 -0.211 1.00 91.94 103 MET A N 1
ATOM 754 C CA . MET A 1 103 ? 3.695 14.004 -0.919 1.00 91.94 103 MET A CA 1
ATOM 755 C C . MET A 1 103 ? 4.808 13.927 -1.972 1.00 91.94 103 MET A C 1
ATOM 757 O O . MET A 1 103 ? 5.081 14.904 -2.663 1.00 91.94 103 MET A O 1
ATOM 761 N N . CYS A 1 104 ? 5.506 12.793 -2.058 1.00 93.69 104 CYS A N 1
ATOM 762 C CA . CYS A 1 104 ? 6.593 12.588 -3.006 1.00 93.69 104 CYS A CA 1
ATOM 763 C C . CYS A 1 104 ? 6.683 11.118 -3.428 1.00 93.69 104 CYS A C 1
ATOM 765 O O . CYS A 1 104 ? 6.736 10.209 -2.596 1.00 93.69 104 CYS A O 1
ATOM 767 N N . ALA A 1 105 ? 6.733 10.888 -4.737 1.00 95.81 105 ALA A N 1
ATOM 768 C CA . ALA A 1 105 ? 6.943 9.564 -5.303 1.00 95.81 105 ALA A CA 1
ATOM 769 C C . ALA A 1 105 ? 8.381 9.066 -5.076 1.00 95.81 105 ALA A C 1
ATOM 771 O O . ALA A 1 105 ? 9.317 9.851 -4.886 1.00 95.81 105 ALA A O 1
ATOM 772 N N . ALA A 1 106 ? 8.573 7.746 -5.115 1.00 95.19 106 ALA A N 1
ATOM 773 C CA . ALA A 1 106 ? 9.902 7.182 -5.313 1.00 95.19 106 ALA A CA 1
ATOM 774 C C . ALA A 1 106 ? 10.327 7.468 -6.759 1.00 95.19 106 ALA A C 1
ATOM 776 O O . ALA A 1 106 ? 9.658 7.030 -7.692 1.00 95.19 106 ALA A O 1
ATOM 777 N N . ALA A 1 107 ? 11.400 8.236 -6.942 1.00 97.38 107 ALA A N 1
ATOM 778 C CA . ALA A 1 107 ? 11.876 8.604 -8.269 1.00 97.38 107 ALA A CA 1
ATOM 779 C C . ALA A 1 107 ? 12.361 7.370 -9.043 1.00 97.38 107 ALA A C 1
ATOM 781 O O . ALA A 1 107 ? 13.004 6.486 -8.473 1.00 97.38 107 ALA A O 1
ATOM 782 N N . GLY A 1 108 ? 12.071 7.338 -10.342 1.00 97.50 108 GLY A N 1
ATOM 783 C CA . GLY A 1 108 ? 12.701 6.398 -11.259 1.00 97.50 108 GLY A CA 1
ATOM 784 C C . GLY A 1 108 ? 14.150 6.787 -11.564 1.00 97.50 108 GLY A C 1
ATOM 785 O O . GLY A 1 108 ? 14.631 7.860 -11.191 1.00 97.50 108 GLY A O 1
ATOM 786 N N . SER A 1 109 ? 14.870 5.895 -12.235 1.00 98.00 109 SER A N 1
ATOM 787 C CA . SER A 1 109 ? 16.289 6.072 -12.564 1.00 98.00 109 SER A CA 1
ATOM 788 C C . SER A 1 109 ? 16.597 5.607 -13.986 1.00 98.00 109 SER A C 1
ATOM 790 O O . SER A 1 109 ? 15.932 4.725 -14.522 1.00 98.00 109 SER A O 1
ATOM 792 N N . ASN A 1 110 ? 17.605 6.206 -14.630 1.00 97.25 110 ASN A N 1
ATOM 793 C CA . ASN A 1 110 ? 18.033 5.862 -15.997 1.00 97.25 110 ASN A CA 1
ATOM 794 C C . ASN A 1 110 ? 16.899 5.881 -17.049 1.00 97.25 110 ASN A C 1
ATOM 796 O O . ASN A 1 110 ? 16.908 5.084 -17.984 1.00 97.25 110 ASN A O 1
ATOM 800 N N . GLY A 1 111 ? 15.917 6.774 -16.891 1.00 96.69 111 GLY A N 1
ATOM 801 C CA . GLY A 1 111 ? 14.739 6.853 -17.764 1.00 96.69 111 GLY A CA 1
ATOM 802 C C . GLY A 1 111 ? 13.558 5.976 -17.337 1.00 96.69 111 GLY A C 1
ATOM 803 O O . GLY A 1 111 ? 12.585 5.914 -18.073 1.00 96.69 111 GLY A O 1
ATOM 804 N N . GLY A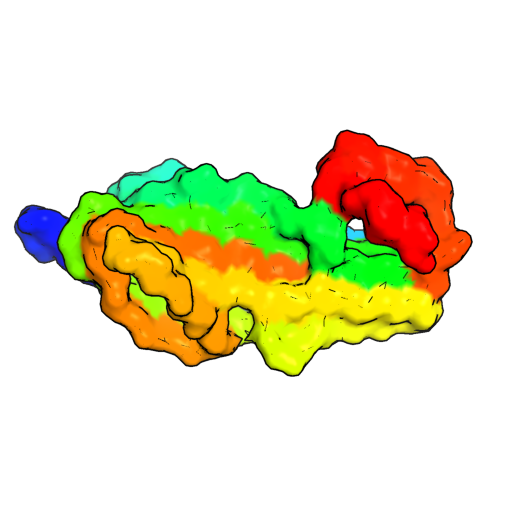 1 112 ? 13.635 5.317 -16.177 1.00 97.81 112 GLY A N 1
ATOM 805 C CA . GLY A 1 112 ? 12.478 4.695 -15.538 1.00 97.81 112 GLY A CA 1
ATOM 806 C C . GLY A 1 112 ? 11.549 5.733 -14.909 1.00 97.81 112 GLY A C 1
ATOM 807 O O . GLY A 1 112 ? 11.972 6.835 -14.545 1.00 97.81 112 GLY A O 1
ATOM 808 N N . GLU A 1 113 ? 10.288 5.361 -14.756 1.00 97.94 113 GLU A N 1
ATOM 809 C CA . GLU A 1 113 ? 9.224 6.200 -14.221 1.00 97.94 113 GLU A CA 1
ATOM 810 C C . GLU A 1 113 ? 9.155 6.147 -12.686 1.00 97.94 113 GLU A C 1
ATOM 812 O O . GLU A 1 113 ? 9.602 5.176 -12.056 1.00 97.94 113 GLU A O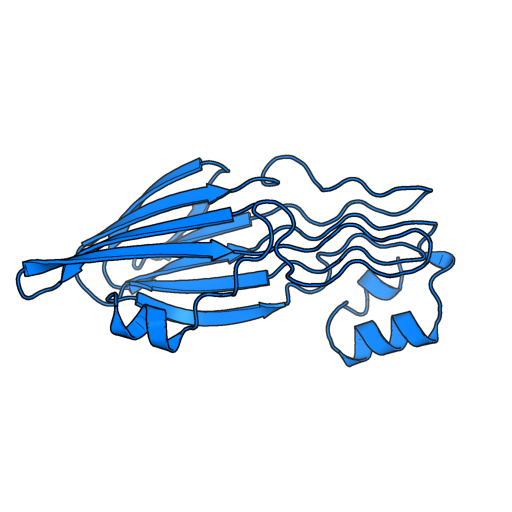 1
ATOM 817 N N . PRO A 1 114 ? 8.614 7.199 -12.043 1.00 98.12 114 PRO A N 1
ATOM 818 C CA . PRO A 1 114 ? 8.367 7.185 -10.610 1.00 98.12 114 PRO A CA 1
ATOM 819 C C . PRO A 1 114 ? 7.302 6.150 -10.216 1.00 98.12 114 PRO A C 1
ATOM 821 O O . PRO A 1 114 ? 6.358 5.894 -10.957 1.00 98.12 114 PRO A O 1
ATOM 824 N N . GLY A 1 115 ? 7.429 5.592 -9.012 1.00 97.50 115 GLY A N 1
ATOM 825 C CA . GLY A 1 115 ? 6.376 4.770 -8.410 1.00 97.50 115 GLY A CA 1
ATOM 826 C C . GLY A 1 115 ? 5.186 5.607 -7.938 1.00 97.50 115 GLY A C 1
ATOM 827 O O . GLY A 1 115 ? 5.301 6.810 -7.691 1.00 97.50 115 GLY A O 1
ATOM 828 N N . ALA A 1 116 ? 4.034 4.972 -7.751 1.00 97.44 116 ALA A N 1
ATOM 829 C CA . ALA A 1 116 ? 2.850 5.633 -7.225 1.00 97.44 116 ALA A CA 1
ATOM 830 C C . ALA A 1 116 ? 3.045 6.059 -5.759 1.00 97.44 116 ALA A C 1
ATOM 832 O O . ALA A 1 116 ? 3.602 5.319 -4.945 1.00 97.44 116 ALA A O 1
ATOM 833 N N . MET A 1 117 ? 2.528 7.237 -5.401 1.00 97.31 117 MET A N 1
ATOM 834 C CA . MET A 1 117 ? 2.534 7.742 -4.023 1.00 97.31 117 MET A CA 1
ATOM 835 C C . MET A 1 117 ? 1.622 6.922 -3.108 1.00 97.31 117 MET A C 1
ATOM 837 O O . MET A 1 117 ? 0.676 6.277 -3.571 1.00 97.31 117 MET A O 1
ATOM 841 N N . ALA A 1 118 ? 1.917 6.948 -1.810 1.00 97.06 118 ALA A N 1
ATOM 842 C CA . ALA A 1 118 ? 1.072 6.349 -0.786 1.00 97.06 118 ALA A CA 1
ATOM 843 C C . ALA A 1 118 ? -0.211 7.172 -0.597 1.00 97.06 118 ALA A C 1
ATOM 845 O O . ALA A 1 118 ? -0.180 8.399 -0.688 1.00 97.06 118 ALA A O 1
ATOM 846 N N . ILE A 1 119 ? -1.320 6.485 -0.336 1.00 96.81 119 ILE A N 1
ATOM 847 C CA . ILE A 1 119 ? -2.637 7.074 -0.082 1.00 96.81 119 ILE A CA 1
ATOM 848 C C . ILE A 1 119 ? -3.264 6.283 1.063 1.00 96.81 119 ILE A C 1
ATOM 850 O O . ILE A 1 119 ? -3.251 5.054 1.050 1.00 96.81 119 ILE A O 1
ATOM 854 N N . SER A 1 120 ? -3.830 6.972 2.040 1.00 97.38 120 SER A N 1
ATOM 855 C CA . SER A 1 120 ? -4.515 6.338 3.160 1.00 97.38 120 SER A CA 1
ATOM 856 C C . SER A 1 120 ? -5.825 7.071 3.409 1.00 97.38 120 SER A C 1
ATOM 858 O O . SER A 1 120 ? -5.881 8.293 3.293 1.00 97.38 120 SER A O 1
ATOM 860 N N . GLU A 1 121 ? -6.886 6.337 3.721 1.00 98.06 121 GLU A N 1
ATOM 861 C CA . GLU A 1 121 ? -8.242 6.877 3.824 1.00 98.06 121 GLU A CA 1
ATOM 862 C C . GLU A 1 121 ? -8.999 6.241 4.997 1.00 98.06 121 GLU A C 1
ATOM 864 O O . GLU A 1 121 ? -8.838 5.051 5.277 1.00 98.06 121 GLU A O 1
ATOM 869 N N . ILE A 1 122 ? -9.851 7.022 5.664 1.00 98.62 122 ILE A N 1
ATOM 870 C CA . ILE A 1 122 ? -10.859 6.527 6.609 1.00 98.62 122 ILE A CA 1
ATOM 871 C C . ILE A 1 122 ? -12.226 6.613 5.936 1.00 98.62 122 ILE A C 1
ATOM 873 O O . ILE A 1 122 ? -12.645 7.685 5.501 1.00 98.62 122 ILE A O 1
ATOM 877 N N . PHE A 1 123 ? -12.943 5.497 5.895 1.00 98.50 123 PHE A N 1
ATOM 878 C CA . PHE A 1 123 ? -14.342 5.419 5.501 1.00 98.50 123 PHE A CA 1
ATOM 879 C C . PHE A 1 123 ? -15.192 5.340 6.763 1.00 98.50 123 PHE A C 1
ATOM 881 O O . PHE A 1 123 ? -15.149 4.352 7.498 1.00 98.50 123 PHE A O 1
ATOM 888 N N . ARG A 1 124 ? -15.952 6.400 7.022 1.00 98.31 124 ARG A N 1
ATOM 889 C CA . ARG A 1 124 ? -16.832 6.506 8.182 1.00 98.31 124 ARG A CA 1
ATOM 890 C C . ARG A 1 124 ? -18.152 5.793 7.936 1.00 98.31 124 ARG A C 1
ATOM 892 O O . ARG A 1 124 ? -18.667 5.784 6.816 1.00 98.31 124 ARG A O 1
ATOM 899 N N . THR A 1 125 ? -18.768 5.292 9.002 1.00 97.56 125 THR A N 1
ATOM 900 C CA . THR A 1 125 ? -20.110 4.673 8.934 1.00 97.56 125 THR A CA 1
ATOM 901 C C . THR A 1 125 ? -21.213 5.613 8.436 1.00 97.56 125 THR A C 1
ATOM 903 O O . THR A 1 125 ? -22.206 5.155 7.876 1.00 97.56 125 THR A O 1
ATOM 906 N N . ASN A 1 126 ? -21.036 6.929 8.576 1.00 95.88 126 ASN A N 1
ATOM 907 C CA . ASN A 1 126 ? -21.953 7.937 8.035 1.00 95.88 126 ASN A CA 1
ATOM 908 C C . ASN A 1 126 ? -21.754 8.215 6.527 1.00 95.88 126 ASN A C 1
ATOM 910 O O . ASN A 1 126 ? -22.395 9.114 5.984 1.00 95.88 126 ASN A O 1
ATOM 914 N N . GLY A 1 127 ? -20.859 7.479 5.858 1.00 95.62 127 GLY A N 1
ATOM 915 C CA . GLY A 1 127 ? -20.537 7.633 4.439 1.00 95.62 127 GLY A CA 1
ATOM 916 C C . GLY A 1 127 ? -19.465 8.684 4.132 1.00 95.62 127 GLY A C 1
ATOM 917 O O . GLY A 1 127 ? -19.089 8.836 2.971 1.00 95.62 127 GLY A O 1
ATOM 918 N N . HIS A 1 128 ? -18.953 9.405 5.135 1.00 97.06 128 HIS A N 1
ATOM 919 C CA . HIS A 1 128 ? -17.868 10.365 4.946 1.00 97.06 128 HIS A CA 1
ATOM 920 C C . HIS A 1 128 ? -16.533 9.654 4.676 1.00 97.06 128 HIS A C 1
ATOM 922 O O . HIS A 1 128 ? -16.228 8.629 5.288 1.00 97.06 128 HIS A O 1
ATOM 928 N N . LYS A 1 129 ? -15.723 10.224 3.779 1.00 97.69 129 LYS A N 1
ATOM 929 C CA . LYS A 1 129 ? -14.369 9.752 3.479 1.00 97.69 129 LYS A CA 1
ATOM 930 C C . LYS A 1 129 ? -13.354 10.808 3.898 1.00 97.69 129 LYS A C 1
ATOM 932 O O . LYS A 1 129 ? -13.443 11.949 3.456 1.00 97.69 129 LYS A O 1
ATOM 937 N N . GLU A 1 130 ? -12.378 10.416 4.704 1.00 97.38 130 GLU A N 1
ATOM 938 C CA . GLU A 1 130 ? -11.296 11.285 5.173 1.00 97.38 130 GLU A CA 1
ATOM 939 C C . GLU A 1 130 ? -9.973 10.818 4.589 1.00 97.38 130 GLU A C 1
ATOM 941 O O . GLU A 1 130 ? -9.576 9.674 4.793 1.00 97.38 130 GLU A O 1
ATOM 946 N N . GLU A 1 131 ? -9.271 11.702 3.886 1.00 96.69 131 GLU A N 1
ATOM 947 C CA . GLU A 1 131 ? -7.891 11.437 3.490 1.00 96.69 131 GLU A CA 1
ATOM 948 C C . GLU A 1 131 ? -6.974 11.561 4.711 1.00 96.69 131 GLU A C 1
ATOM 950 O O . GLU A 1 131 ? -7.057 12.518 5.485 1.00 96.69 131 GLU A O 1
ATOM 955 N N . ILE A 1 132 ? -6.092 10.582 4.883 1.00 96.38 132 ILE A N 1
ATOM 956 C CA . ILE A 1 132 ? -5.103 10.564 5.950 1.00 96.38 132 ILE A CA 1
ATOM 957 C C . ILE A 1 132 ? -3.789 11.119 5.379 1.00 96.38 132 ILE A C 1
ATOM 959 O O . ILE A 1 132 ? -3.181 10.481 4.513 1.00 96.38 132 ILE A O 1
ATOM 963 N N . PRO A 1 133 ? -3.291 12.269 5.870 1.00 95.31 133 PRO A N 1
ATOM 964 C CA . PRO A 1 133 ? -1.989 12.769 5.462 1.00 95.31 133 PRO A 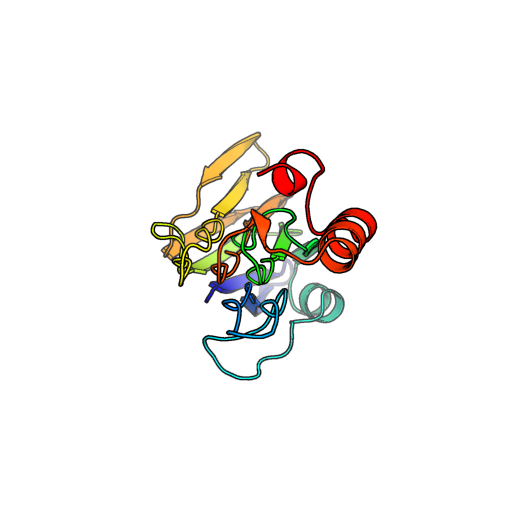CA 1
ATOM 965 C C . PRO A 1 133 ? -0.871 11.871 6.006 1.00 95.31 133 PRO A C 1
ATOM 967 O O . PRO A 1 133 ? -1.067 10.960 6.812 1.00 95.31 133 PRO A O 1
ATOM 970 N N . SER A 1 134 ? 0.364 12.194 5.630 1.00 94.25 134 SER A N 1
ATOM 971 C CA . SER A 1 134 ? 1.568 11.473 6.053 1.00 94.25 134 SER A CA 1
ATOM 972 C C . SER A 1 134 ? 1.628 11.172 7.563 1.00 94.25 134 SER A C 1
ATOM 974 O O . SER A 1 134 ? 2.111 10.112 7.949 1.00 94.25 134 SER A O 1
ATOM 976 N N . LYS A 1 135 ? 1.136 12.058 8.439 1.00 96.19 135 LYS A N 1
ATOM 977 C CA . LYS A 1 135 ? 1.031 11.801 9.883 1.00 96.19 135 LYS A CA 1
ATOM 978 C C . LYS A 1 135 ? -0.309 12.294 10.410 1.00 96.19 135 LYS A C 1
ATOM 980 O O . LYS A 1 135 ? -0.660 13.446 10.175 1.00 96.19 135 LYS A O 1
ATOM 985 N N . MET A 1 136 ? -1.025 11.445 11.142 1.00 96.88 136 MET A N 1
ATOM 986 C CA . MET A 1 136 ? -2.314 11.793 11.740 1.00 96.88 136 MET A CA 1
ATOM 987 C C . MET A 1 136 ? -2.596 10.942 12.977 1.00 96.88 136 MET A C 1
ATOM 989 O O . MET A 1 136 ? -2.183 9.786 13.056 1.00 96.88 136 MET A O 1
ATOM 993 N N . MET A 1 137 ? -3.343 11.512 13.918 1.00 97.75 137 MET A N 1
ATOM 994 C CA . MET A 1 137 ? -4.072 10.754 14.930 1.00 97.75 137 MET A CA 1
ATOM 995 C C . MET A 1 137 ? -5.562 10.966 14.706 1.00 97.75 137 MET A C 1
ATOM 997 O O . MET A 1 137 ? -5.986 12.078 14.394 1.00 97.75 137 MET A O 1
ATOM 1001 N N . ALA A 1 138 ? -6.343 9.911 14.880 1.00 97.69 138 ALA A N 1
ATOM 1002 C CA . ALA A 1 138 ? -7.786 9.949 14.743 1.00 97.69 138 ALA A CA 1
ATOM 1003 C C . ALA A 1 138 ? -8.449 9.086 15.807 1.00 97.69 138 ALA A C 1
ATOM 1005 O O . ALA A 1 138 ? -7.834 8.207 16.411 1.00 97.69 138 ALA A O 1
ATOM 1006 N N . VAL A 1 139 ? -9.734 9.336 16.000 1.00 98.06 139 VAL A N 1
ATOM 1007 C CA . VAL A 1 139 ? -10.615 8.460 16.755 1.00 98.06 139 VAL A CA 1
ATOM 1008 C C . VAL A 1 139 ? -11.502 7.746 15.744 1.00 98.06 139 VAL A C 1
ATOM 1010 O O . VAL A 1 139 ? -12.167 8.397 14.935 1.00 98.06 139 VAL A O 1
ATOM 1013 N N . LEU A 1 140 ? -11.459 6.420 15.752 1.00 98.31 140 LEU A N 1
ATOM 1014 C CA . LEU A 1 140 ? -12.305 5.550 14.947 1.00 98.31 140 LEU A CA 1
ATOM 1015 C C . LEU A 1 140 ? -13.443 5.022 15.813 1.00 98.31 140 LEU A C 1
ATOM 1017 O O . LEU A 1 140 ? -13.246 4.721 16.991 1.00 98.31 140 LEU A O 1
ATOM 1021 N N . GLN A 1 141 ? -14.618 4.900 15.215 1.00 98.06 141 GLN A N 1
ATOM 1022 C CA . GLN A 1 141 ? -15.787 4.298 15.843 1.00 98.06 141 GLN A CA 1
ATOM 1023 C C . GLN A 1 141 ? -16.039 2.912 15.250 1.00 98.06 141 GLN A C 1
ATOM 1025 O O . GLN A 1 141 ? -15.573 2.600 14.153 1.00 98.06 141 GLN A O 1
ATOM 1030 N N . LYS A 1 142 ? -16.810 2.082 15.955 1.00 98.00 142 LYS A N 1
ATOM 1031 C CA . LYS A 1 142 ? -17.302 0.807 15.419 1.00 98.00 142 LYS A CA 1
ATOM 1032 C C . LYS A 1 142 ? -17.873 0.971 14.001 1.00 98.00 142 LYS A C 1
ATOM 1034 O O . LYS A 1 142 ? -18.743 1.808 13.771 1.00 98.00 142 LYS A O 1
ATOM 1039 N N . GLY A 1 143 ? -17.425 0.112 13.091 1.00 98.38 143 GLY A N 1
ATOM 1040 C CA . GLY A 1 143 ? -17.795 0.067 11.679 1.00 98.38 143 GLY A CA 1
ATOM 1041 C C . GLY A 1 143 ? -16.976 0.995 10.779 1.00 98.38 143 GLY A C 1
ATOM 1042 O O . GLY A 1 143 ? -17.061 0.866 9.558 1.00 98.38 143 GLY A O 1
ATOM 1043 N N . ASP A 1 144 ? -16.175 1.912 11.335 1.00 98.69 144 ASP A N 1
ATOM 1044 C CA . ASP A 1 144 ? -15.252 2.708 10.528 1.00 98.69 144 ASP A CA 1
ATOM 1045 C C . ASP A 1 144 ? -14.175 1.797 9.927 1.00 98.69 144 ASP A C 1
ATOM 1047 O O . ASP A 1 144 ? -13.668 0.876 10.581 1.00 98.69 144 ASP A O 1
ATOM 1051 N N . ARG A 1 145 ? -13.803 2.083 8.677 1.00 98.56 145 ARG A N 1
ATOM 1052 C CA . ARG A 1 145 ? -12.769 1.351 7.943 1.00 98.56 145 ARG A CA 1
ATOM 1053 C C . ARG A 1 145 ? -11.580 2.244 7.648 1.00 98.56 145 ARG A C 1
ATOM 1055 O O . ARG A 1 145 ? -11.750 3.379 7.219 1.00 98.56 145 ARG A O 1
ATOM 1062 N N . VAL A 1 146 ? -10.376 1.721 7.826 1.00 98.50 146 VAL A N 1
ATOM 1063 C CA . VAL A 1 146 ? -9.134 2.368 7.404 1.00 98.50 146 VAL A CA 1
ATOM 1064 C C . VAL A 1 146 ? -8.568 1.582 6.237 1.00 98.50 146 VAL A C 1
ATOM 1066 O O . VAL A 1 146 ? -8.268 0.396 6.377 1.00 98.50 146 VAL A O 1
ATOM 1069 N N . VAL A 1 147 ? -8.388 2.246 5.101 1.00 98.31 147 VAL A N 1
ATOM 1070 C CA . VAL A 1 147 ? -7.702 1.682 3.939 1.00 98.31 147 VAL A CA 1
ATOM 1071 C C . VAL A 1 147 ? -6.352 2.350 3.812 1.00 98.31 147 VAL A C 1
ATOM 1073 O O . VAL A 1 147 ? -6.243 3.561 3.651 1.00 98.31 147 VAL A O 1
ATOM 1076 N N . VAL A 1 148 ? -5.316 1.534 3.863 1.00 97.31 148 VAL A N 1
ATOM 1077 C CA . VAL A 1 148 ? -3.935 1.937 3.674 1.00 97.31 148 VAL A CA 1
ATOM 1078 C C . VAL A 1 148 ? -3.457 1.420 2.329 1.00 97.31 148 VAL A C 1
ATOM 1080 O O . VAL A 1 148 ? -3.537 0.223 2.056 1.00 97.31 148 VAL A O 1
ATOM 1083 N N . THR A 1 149 ? -2.897 2.311 1.522 1.00 97.25 149 THR A N 1
ATOM 1084 C CA . THR A 1 149 ? -2.329 1.997 0.212 1.00 97.25 149 THR A CA 1
ATOM 1085 C C . THR A 1 149 ? -0.887 2.492 0.167 1.00 97.25 149 THR A C 1
ATOM 1087 O O . THR A 1 149 ? -0.634 3.694 0.070 1.00 97.25 149 THR A O 1
ATOM 1090 N N . THR A 1 150 ? 0.089 1.587 0.252 1.00 96.44 150 THR A N 1
ATOM 1091 C CA . THR A 1 150 ? 1.503 1.987 0.290 1.00 96.44 150 THR A CA 1
ATOM 1092 C C . THR A 1 150 ? 2.049 2.329 -1.093 1.00 96.44 150 THR A C 1
ATOM 1094 O O . THR A 1 150 ? 1.497 1.959 -2.136 1.00 96.44 150 THR A O 1
ATOM 1097 N N . ALA A 1 151 ? 3.131 3.106 -1.098 1.00 96.88 151 ALA A N 1
ATOM 1098 C CA . ALA A 1 151 ? 3.826 3.492 -2.315 1.00 96.88 151 ALA A CA 1
ATOM 1099 C C . ALA A 1 151 ? 4.502 2.286 -2.984 1.00 96.88 151 ALA A C 1
ATOM 1101 O O . ALA A 1 151 ? 4.947 1.355 -2.305 1.00 96.88 151 ALA A O 1
ATOM 1102 N N . GLY A 1 152 ? 4.610 2.335 -4.310 1.00 97.31 152 GLY A N 1
ATOM 1103 C CA . GLY A 1 152 ? 5.515 1.455 -5.046 1.00 97.31 152 GLY A CA 1
ATOM 1104 C C . GLY A 1 152 ? 6.904 2.072 -5.200 1.00 97.31 152 GLY A C 1
ATOM 1105 O O . GLY A 1 152 ? 7.125 3.257 -4.921 1.00 97.31 152 GLY A O 1
ATOM 1106 N N . GLY A 1 153 ? 7.853 1.256 -5.642 1.00 97.25 153 GLY A N 1
ATOM 1107 C CA . GLY A 1 153 ? 9.216 1.694 -5.924 1.00 97.25 153 GLY A CA 1
ATOM 1108 C C . GLY A 1 153 ? 9.343 2.375 -7.284 1.00 97.25 153 GLY A C 1
ATOM 1109 O O . GLY A 1 153 ? 8.495 2.198 -8.151 1.00 97.25 153 GLY A O 1
ATOM 1110 N N . GLY A 1 154 ? 10.417 3.137 -7.493 1.00 97.94 154 GLY A N 1
ATOM 1111 C CA . GLY A 1 154 ? 10.747 3.693 -8.810 1.00 97.94 154 GLY A CA 1
ATOM 1112 C C . GLY A 1 154 ? 11.323 2.637 -9.758 1.00 97.94 154 GLY A C 1
ATOM 1113 O O . GLY A 1 154 ? 12.044 1.735 -9.316 1.00 97.94 154 GLY A O 1
ATOM 1114 N N . GLY A 1 155 ? 11.018 2.757 -11.051 1.00 98.25 155 GLY A N 1
ATOM 1115 C CA . GLY A 1 155 ? 11.569 1.896 -12.099 1.00 98.25 155 GLY A CA 1
ATOM 1116 C C . GLY A 1 155 ? 13.006 2.260 -12.487 1.00 98.25 155 GLY A C 1
ATOM 1117 O O . GLY A 1 155 ? 13.510 3.345 -12.173 1.00 98.25 155 GLY A O 1
ATOM 1118 N N . ASN A 1 156 ? 13.680 1.353 -13.195 1.00 98.50 156 ASN A N 1
ATOM 1119 C CA . ASN A 1 156 ? 15.011 1.574 -13.760 1.00 98.50 156 ASN A CA 1
ATOM 1120 C C . ASN A 1 156 ? 15.023 1.303 -15.268 1.00 98.50 156 ASN A C 1
ATOM 1122 O O . ASN A 1 156 ? 14.596 0.241 -15.722 1.00 98.50 156 ASN A O 1
ATOM 1126 N N . GLY A 1 157 ? 15.582 2.238 -16.037 1.00 98.00 157 GLY A N 1
ATOM 1127 C CA . GLY A 1 157 ? 15.693 2.120 -17.489 1.00 98.00 157 GLY A CA 1
ATOM 1128 C C . GLY A 1 157 ? 14.394 2.457 -18.224 1.00 98.00 157 GLY A C 1
ATOM 1129 O O . GLY A 1 157 ? 13.321 2.432 -17.641 1.00 98.00 157 GLY A O 1
ATOM 1130 N N . GLN A 1 158 ? 14.506 2.720 -19.523 1.00 97.12 158 GLN A N 1
ATOM 1131 C CA . GLN A 1 158 ? 13.378 2.978 -20.430 1.00 97.12 158 GLN A CA 1
ATOM 1132 C C . GLN A 1 158 ? 12.326 1.842 -20.402 1.00 97.12 158 GLN A C 1
ATOM 1134 O O . GLN A 1 158 ? 12.723 0.693 -20.637 1.00 97.12 158 GLN A O 1
ATOM 1139 N N . PRO A 1 159 ? 11.033 2.123 -20.124 1.00 96.38 159 PRO A N 1
ATOM 1140 C CA . PRO A 1 159 ? 9.947 1.132 -20.115 1.00 96.38 159 PRO A CA 1
ATOM 1141 C C . PRO A 1 159 ? 9.860 0.286 -21.386 1.00 96.38 159 PRO A C 1
ATOM 1143 O O . PRO A 1 159 ? 9.674 -0.928 -21.312 1.00 96.38 159 PRO A O 1
ATOM 1146 N N . GLU A 1 160 ? 10.140 0.879 -22.546 1.00 95.00 160 GLU A N 1
ATOM 1147 C CA . GLU A 1 160 ? 10.087 0.221 -23.857 1.00 95.00 160 GLU A CA 1
ATOM 1148 C C . GLU A 1 160 ? 11.159 -0.867 -24.020 1.00 95.00 160 GLU A C 1
ATOM 1150 O O . GLU A 1 160 ? 11.119 -1.665 -24.955 1.00 95.00 160 GLU A O 1
ATOM 1155 N N . ARG A 1 161 ? 12.149 -0.899 -23.119 1.00 96.06 161 ARG A N 1
ATOM 1156 C CA . ARG A 1 161 ? 13.198 -1.926 -23.078 1.00 96.06 161 ARG A CA 1
ATOM 1157 C C . ARG A 1 161 ? 12.867 -3.078 -22.134 1.00 96.06 161 ARG A C 1
ATOM 1159 O O . ARG A 1 161 ? 13.731 -3.940 -21.946 1.00 96.06 161 ARG A O 1
ATOM 1166 N N . ARG A 1 162 ? 11.692 -3.078 -21.494 1.00 96.56 162 ARG A N 1
ATOM 1167 C CA . ARG A 1 162 ? 11.244 -4.189 -20.649 1.00 96.56 162 ARG A CA 1
ATOM 1168 C C . ARG A 1 162 ? 11.153 -5.460 -21.486 1.00 96.56 162 ARG A C 1
ATOM 1170 O O . ARG A 1 162 ? 10.685 -5.448 -22.619 1.00 96.56 162 ARG A O 1
ATOM 1177 N N . ASP A 1 163 ? 11.631 -6.560 -20.917 1.00 96.62 163 ASP A N 1
ATOM 1178 C CA . ASP A 1 163 ? 11.532 -7.864 -21.560 1.00 96.62 163 ASP A CA 1
ATOM 1179 C C . ASP A 1 163 ? 10.056 -8.270 -21.715 1.00 96.62 163 ASP A C 1
ATOM 1181 O O . ASP A 1 163 ? 9.273 -8.193 -20.763 1.00 96.62 163 ASP A O 1
ATOM 1185 N N . GLN A 1 164 ? 9.682 -8.708 -22.917 1.00 95.00 164 GLN A N 1
ATOM 1186 C CA . GLN A 1 164 ? 8.299 -9.038 -23.255 1.00 95.00 164 GLN A CA 1
ATOM 1187 C C . GLN A 1 164 ? 7.739 -10.168 -22.376 1.00 95.00 164 GLN A C 1
ATOM 1189 O O . GLN A 1 164 ? 6.581 -10.104 -21.964 1.00 95.00 164 GLN A O 1
ATOM 1194 N N . ALA A 1 165 ? 8.553 -11.172 -22.032 1.00 96.81 165 ALA A N 1
ATOM 1195 C CA . ALA A 1 165 ? 8.113 -12.276 -21.185 1.00 96.81 165 ALA A CA 1
ATOM 1196 C C . ALA A 1 165 ? 7.869 -11.813 -19.740 1.00 96.81 165 ALA A C 1
ATOM 1198 O O . ALA A 1 165 ? 6.935 -12.287 -19.092 1.00 96.81 165 ALA A O 1
ATOM 1199 N N . LEU A 1 166 ? 8.658 -10.852 -19.240 1.00 96.19 166 LEU A N 1
ATOM 1200 C CA . LEU A 1 166 ? 8.418 -10.232 -17.931 1.00 96.19 166 LEU A CA 1
ATOM 1201 C C . LEU A 1 166 ? 7.143 -9.379 -17.925 1.00 96.19 166 LEU A C 1
ATOM 1203 O O . LEU A 1 166 ? 6.365 -9.453 -16.975 1.00 96.19 166 LEU A O 1
ATOM 1207 N N . ALA A 1 167 ? 6.890 -8.608 -18.986 1.00 95.25 167 ALA A N 1
ATOM 1208 C CA . ALA A 1 167 ? 5.659 -7.826 -19.119 1.00 95.25 167 ALA A CA 1
ATOM 1209 C C . ALA A 1 167 ? 4.406 -8.724 -19.168 1.00 95.25 167 ALA A C 1
ATOM 1211 O O . ALA A 1 167 ? 3.408 -8.455 -18.497 1.00 95.25 167 ALA A O 1
ATOM 1212 N N . GLU A 1 168 ? 4.467 -9.831 -19.909 1.00 95.94 168 GLU A N 1
ATOM 1213 C CA . GLU A 1 168 ? 3.391 -10.827 -19.962 1.00 95.94 168 GLU A CA 1
ATOM 1214 C C . GLU A 1 168 ? 3.183 -11.531 -18.619 1.00 95.94 168 GLU A C 1
ATOM 1216 O O . GLU A 1 168 ? 2.039 -11.767 -18.217 1.00 95.94 168 GLU A O 1
ATOM 1221 N N . ALA A 1 169 ? 4.265 -11.831 -17.896 1.00 97.00 169 ALA A N 1
ATOM 1222 C CA . ALA A 1 169 ? 4.184 -12.392 -16.554 1.00 97.00 169 ALA A CA 1
ATOM 1223 C C . ALA A 1 169 ? 3.524 -11.415 -15.571 1.00 97.00 169 ALA A C 1
ATOM 1225 O O . ALA A 1 169 ? 2.668 -11.837 -14.793 1.00 97.00 169 ALA A O 1
ATOM 1226 N N . ASP A 1 170 ? 3.861 -10.125 -15.607 1.00 97.12 170 ASP A N 1
ATOM 1227 C CA . ASP A 1 170 ? 3.220 -9.122 -14.750 1.00 97.12 170 ASP A CA 1
ATOM 1228 C C . ASP A 1 170 ? 1.717 -9.001 -15.042 1.00 97.12 170 ASP A C 1
ATOM 1230 O O . ASP A 1 170 ? 0.916 -8.983 -14.107 1.00 97.12 170 ASP A O 1
ATOM 1234 N N . LEU A 1 171 ? 1.319 -8.987 -16.321 1.00 96.19 171 LEU A N 1
ATOM 1235 C CA . LEU A 1 171 ? -0.092 -8.970 -16.725 1.00 96.19 171 LEU A CA 1
ATOM 1236 C C . LEU A 1 171 ? -0.837 -10.221 -16.254 1.00 96.19 171 LEU A C 1
ATOM 1238 O O . LEU A 1 171 ? -1.943 -10.129 -15.724 1.00 96.19 171 LEU A O 1
ATOM 1242 N N . LYS A 1 172 ? -0.235 -11.401 -16.443 1.00 97.06 172 LYS A N 1
ATOM 1243 C CA . LYS A 1 172 ? -0.831 -12.682 -16.044 1.00 97.06 172 LYS A CA 1
ATOM 1244 C C . LYS A 1 172 ? -1.011 -12.788 -14.529 1.00 97.06 172 LYS A C 1
ATOM 1246 O O . LYS A 1 172 ? -1.962 -13.419 -14.085 1.00 97.06 172 LYS A O 1
ATOM 1251 N N . ASN A 1 173 ? -0.101 -12.195 -13.759 1.00 96.62 173 ASN A N 1
ATOM 1252 C CA . ASN A 1 173 ? -0.157 -12.172 -12.298 1.00 96.62 173 ASN A CA 1
ATOM 1253 C C . ASN A 1 173 ? -0.901 -10.945 -11.746 1.00 96.62 173 ASN A C 1
ATOM 1255 O O . ASN A 1 173 ? -0.810 -10.685 -10.549 1.00 96.62 173 ASN A O 1
ATOM 1259 N N . GLU A 1 174 ? -1.587 -10.177 -12.601 1.00 96.25 174 GLU A N 1
ATOM 1260 C CA . GLU A 1 174 ? -2.375 -8.996 -12.217 1.00 96.25 174 GLU A CA 1
ATOM 1261 C C . GLU A 1 174 ? -1.558 -7.928 -11.462 1.00 96.25 174 GLU A C 1
ATOM 1263 O O . GLU A 1 174 ? -2.093 -7.110 -10.714 1.00 96.25 174 GLU A O 1
ATOM 1268 N N . LYS A 1 175 ? -0.238 -7.915 -11.678 1.00 96.38 175 LYS A N 1
ATOM 1269 C CA . LYS A 1 175 ? 0.680 -6.921 -11.107 1.00 96.38 175 LYS A CA 1
ATOM 1270 C C . LYS A 1 175 ? 0.568 -5.581 -11.819 1.00 96.38 175 LYS A C 1
ATOM 1272 O O . LYS A 1 175 ? 0.737 -4.532 -11.198 1.00 96.38 175 LYS A O 1
ATOM 1277 N N . ILE A 1 176 ? 0.284 -5.636 -13.117 1.00 95.38 176 ILE A N 1
ATOM 1278 C CA . ILE A 1 176 ? 0.023 -4.466 -13.946 1.00 95.38 176 ILE A CA 1
ATOM 1279 C C . ILE A 1 176 ? -1.266 -4.649 -14.743 1.00 95.38 176 ILE A C 1
ATOM 1281 O O . ILE A 1 176 ? -1.655 -5.768 -15.089 1.00 95.38 176 ILE A O 1
ATOM 1285 N N . SER A 1 177 ? -1.918 -3.543 -15.070 1.00 91.38 177 SER A N 1
ATOM 1286 C CA . SER A 1 177 ? -3.080 -3.492 -15.942 1.00 91.38 177 SER A CA 1
ATOM 1287 C C . SER A 1 177 ? -2.679 -3.410 -17.420 1.00 91.38 177 SER A C 1
ATOM 1289 O O . SER A 1 177 ? -1.561 -3.047 -17.791 1.00 91.38 177 SER A O 1
ATOM 1291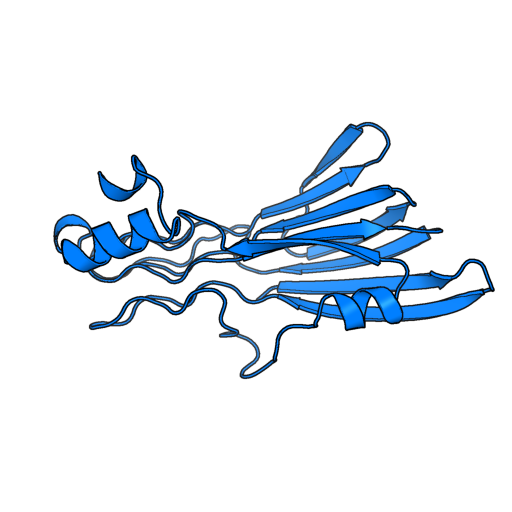 N N . ARG A 1 178 ? -3.620 -3.737 -18.318 1.00 85.69 178 ARG A N 1
ATOM 1292 C CA . ARG A 1 178 ? -3.394 -3.638 -19.774 1.00 85.69 178 ARG A CA 1
ATOM 1293 C C . ARG A 1 178 ? -3.040 -2.223 -20.249 1.00 85.69 178 ARG A C 1
ATOM 1295 O O . ARG A 1 178 ? -2.206 -2.135 -21.145 1.00 85.69 178 ARG A O 1
ATOM 1302 N N . PRO A 1 179 ? -3.661 -1.141 -19.733 1.00 81.69 179 PRO A N 1
ATOM 1303 C CA . PRO A 1 179 ? -3.228 0.217 -20.047 1.00 81.69 179 PRO A CA 1
ATOM 1304 C C . PRO A 1 179 ? -1.788 0.475 -19.612 1.00 81.69 179 PRO A C 1
ATOM 1306 O O . PRO A 1 179 ? -1.016 0.983 -20.414 1.00 81.69 179 PRO A O 1
ATOM 1309 N N . PHE A 1 180 ? -1.420 0.048 -18.401 1.00 77.94 180 PHE A N 1
ATOM 1310 C CA . PHE A 1 180 ? -0.075 0.239 -17.863 1.00 77.94 180 PHE A CA 1
ATOM 1311 C C . PHE A 1 180 ? 0.994 -0.442 -18.728 1.00 77.94 180 PHE A C 1
ATOM 1313 O O . PHE A 1 180 ? 2.018 0.159 -19.023 1.00 77.94 180 PHE A O 1
ATOM 1320 N N . ALA A 1 181 ? 0.719 -1.649 -19.234 1.00 69.06 181 ALA A N 1
ATOM 1321 C CA . ALA A 1 181 ? 1.637 -2.397 -20.099 1.00 69.06 181 ALA A CA 1
ATOM 1322 C C . ALA A 1 181 ? 1.853 -1.797 -21.508 1.00 69.06 181 ALA A C 1
ATOM 1324 O O . ALA A 1 181 ? 2.620 -2.354 -22.290 1.00 69.06 181 ALA A O 1
ATOM 1325 N N . ARG A 1 182 ? 1.136 -0.726 -21.872 1.00 66.25 182 ARG A N 1
ATOM 1326 C CA . ARG A 1 182 ? 1.265 -0.029 -23.168 1.00 66.25 182 ARG A CA 1
ATOM 1327 C C . ARG A 1 182 ? 1.997 1.313 -23.065 1.00 66.25 182 ARG A C 1
ATOM 1329 O O . ARG A 1 182 ? 2.119 1.986 -24.087 1.00 66.25 182 ARG A O 1
ATOM 1336 N N . THR A 1 183 ? 2.390 1.693 -21.854 1.00 58.09 183 THR A N 1
ATOM 1337 C CA . THR A 1 183 ? 3.161 2.900 -21.528 1.00 58.09 183 THR A CA 1
ATOM 1338 C C . THR A 1 183 ? 4.642 2.566 -21.577 1.00 58.09 183 THR A C 1
ATOM 1340 O O . THR A 1 183 ? 5.385 3.364 -22.179 1.00 58.09 183 THR A O 1
#

Secondary structure (DSSP, 8-state):
-EEEEEEEE-TTS-EEEEEEEE-BPPPP-SSSPPPTTB--SSTTPPPPPHHHHHHHSSEEEEEEEE-TT-SPPSSBPPPP-EEEEEEE-SSEEEEEEEESSSSSPPPPBTTPPPPPPPEEEEE-TTS-EEEE-SEEEEEEETT-EEEEEPPPPPPBS-GGGS-HHHHHHHHHTTSS-TTGGG-

Radius of gyration: 17.68 Å; chains: 1; bounding box: 42×28×54 Å

Foldseek 3Di:
DKKKKKWDADPVRHTAIDMWDWFFWAAADPPAATAAGADDPPPDDDGDDQVNVVVRAQKHKPDWAWDAPQWWAALHTIYTGIKTKIFRAADKMKMWMAAPQQVHFAQAEAQIHTGHGKWKWKQAPVRDIDTDGNTDIDIHHGGIMIITTHGTHTYYHHNVNHDPVVLVVCPVVSNYDPVSSVD

pLDDT: mean 94.58, std 6.8, range [58.09, 98.69]